Protein AF-A0A820IDB6-F1 (afdb_monomer_lite)

Organism: NCBI:txid392033

Foldseek 3Di:
DLLVCLVPDDLPPLVSLLVSLVVLLVVLVVLVVVVVPDDDDPVCVVVVVLVNLLSVLSNVLSVLLVVLSCVVVVNPDPDPVVCCVVPDDLVVVLVVSLVSLVCSQPVRDPHGNSSSVSSNVSSVVVVPDD

pLDDT: mean 76.68, std 15.1, range [42.81, 93.56]

Structure (mmCIF, N/CA/C/O backbone):
data_AF-A0A820IDB6-F1
#
_entry.id   AF-A0A820IDB6-F1
#
loop_
_atom_site.group_PDB
_atom_site.id
_atom_site.type_symbol
_atom_site.label_atom_id
_atom_site.label_alt_id
_atom_site.label_comp_id
_atom_site.label_asym_id
_atom_site.label_entity_id
_atom_site.label_seq_id
_atom_site.pdbx_PDB_ins_code
_atom_site.Cartn_x
_atom_site.Cartn_y
_atom_site.Cartn_z
_atom_site.occupancy
_atom_site.B_iso_or_equiv
_atom_site.auth_seq_id
_atom_site.auth_comp_id
_atom_site.auth_asym_id
_atom_site.auth_atom_id
_atom_site.pdbx_PDB_model_num
ATOM 1 N N . GLU A 1 1 ? -15.230 5.409 -5.602 1.00 48.47 1 GLU A N 1
ATOM 2 C CA . GLU A 1 1 ? -14.696 6.102 -6.801 1.00 48.47 1 GLU A CA 1
ATOM 3 C C . GLU A 1 1 ? -13.172 5.969 -6.969 1.00 48.47 1 GLU A C 1
ATOM 5 O O . GLU A 1 1 ? -12.725 5.661 -8.064 1.00 48.47 1 GLU A O 1
ATOM 10 N N . LEU A 1 2 ? -12.366 6.137 -5.908 1.00 45.38 2 LEU A N 1
ATOM 11 C CA . LEU A 1 2 ? -10.890 6.157 -5.986 1.00 45.38 2 LEU A CA 1
ATOM 12 C C . LEU A 1 2 ? -10.235 4.834 -6.451 1.00 45.38 2 LEU A C 1
ATOM 14 O O . LEU A 1 2 ? -9.354 4.856 -7.304 1.00 45.38 2 LEU A O 1
ATOM 18 N N . ILE A 1 3 ? -10.690 3.683 -5.936 1.00 50.72 3 ILE A N 1
ATOM 19 C CA . ILE A 1 3 ? -10.197 2.344 -6.334 1.00 50.72 3 ILE A CA 1
ATOM 20 C C . ILE A 1 3 ? -10.466 2.087 -7.822 1.00 50.72 3 ILE A C 1
ATOM 22 O O . ILE A 1 3 ? -9.581 1.656 -8.552 1.00 50.72 3 ILE A O 1
ATOM 26 N N . TRP A 1 4 ? -11.667 2.436 -8.283 1.00 44.28 4 TRP A N 1
ATOM 27 C CA . TRP A 1 4 ? -12.068 2.299 -9.683 1.00 44.28 4 TRP A CA 1
ATOM 28 C C . TRP A 1 4 ? -11.256 3.212 -10.615 1.00 44.28 4 TRP A C 1
ATOM 30 O O . TRP A 1 4 ? -10.895 2.799 -11.714 1.00 44.28 4 TRP A O 1
ATOM 40 N N . LYS A 1 5 ? -10.910 4.430 -10.163 1.00 52.53 5 LYS A N 1
ATOM 41 C CA . LYS A 1 5 ? -10.002 5.331 -10.893 1.00 52.53 5 LYS A CA 1
ATOM 42 C C . LYS A 1 5 ? -8.607 4.711 -11.034 1.00 52.53 5 LYS A C 1
ATOM 44 O O . LYS A 1 5 ? -8.115 4.605 -12.149 1.00 52.53 5 LYS A O 1
ATOM 49 N N . LEU A 1 6 ? -8.018 4.204 -9.947 1.00 54.38 6 LEU A N 1
ATOM 50 C CA . LEU A 1 6 ? -6.734 3.484 -9.995 1.00 54.38 6 LEU A CA 1
ATOM 51 C C . LEU A 1 6 ? -6.776 2.231 -10.874 1.00 54.38 6 LEU A C 1
ATOM 53 O O . LEU A 1 6 ? -5.772 1.871 -11.484 1.00 54.38 6 LEU A O 1
ATOM 57 N N . GLU A 1 7 ? -7.924 1.554 -10.925 1.00 56.69 7 GLU A N 1
ATOM 58 C CA . GLU A 1 7 ? -8.103 0.354 -11.732 1.00 56.69 7 GLU A CA 1
ATOM 59 C C . GLU A 1 7 ? -8.092 0.587 -13.233 1.00 56.69 7 GLU A C 1
ATOM 61 O O . GLU A 1 7 ? -7.758 -0.346 -13.964 1.00 56.69 7 GLU A O 1
ATOM 66 N N . LYS A 1 8 ? -8.430 1.795 -13.679 1.00 58.69 8 LYS A N 1
ATOM 67 C CA . LYS A 1 8 ? -8.568 2.130 -15.097 1.00 58.69 8 LYS A CA 1
ATOM 68 C C . LYS A 1 8 ? -7.549 3.152 -15.591 1.00 58.69 8 LYS A C 1
ATOM 70 O O . LYS A 1 8 ? -7.536 3.445 -16.783 1.00 58.69 8 LYS A O 1
ATOM 75 N N . LEU A 1 9 ? -6.715 3.690 -14.701 1.00 57.94 9 LEU A N 1
ATOM 76 C CA . LEU A 1 9 ? -5.624 4.574 -15.088 1.00 57.94 9 LEU A CA 1
ATOM 77 C C . LEU A 1 9 ? -4.606 3.792 -15.936 1.00 57.94 9 LEU A C 1
ATOM 79 O O . LEU A 1 9 ? -4.188 2.702 -15.535 1.00 57.94 9 LEU A O 1
ATOM 83 N N . PRO A 1 10 ? -4.213 4.310 -17.112 1.00 58.34 10 PRO A N 1
ATOM 84 C CA . PRO A 1 10 ? -3.101 3.739 -17.849 1.00 58.34 10 PRO A CA 1
ATOM 85 C C . PRO A 1 10 ? -1.827 3.853 -16.998 1.00 58.34 10 PRO A C 1
ATOM 87 O O . PRO A 1 10 ? -1.656 4.784 -16.210 1.00 58.34 10 PRO A O 1
ATOM 90 N N . ILE A 1 11 ? -0.909 2.906 -17.186 1.00 59.88 11 ILE A N 1
ATOM 91 C CA . ILE A 1 11 ? 0.310 2.753 -16.379 1.00 59.88 11 ILE A CA 1
ATOM 92 C C . ILE A 1 11 ? 1.339 3.926 -16.471 1.00 59.88 11 ILE A C 1
ATOM 94 O O . ILE A 1 11 ? 2.296 3.875 -15.705 1.00 59.88 11 ILE A O 1
ATOM 98 N N . PRO A 1 12 ? 1.195 5.035 -17.248 1.00 55.19 12 PRO A N 1
ATOM 99 C CA . PRO A 1 12 ? 2.160 6.136 -17.180 1.00 55.19 12 PRO A CA 1
ATOM 100 C C . PRO A 1 12 ? 1.718 7.395 -16.402 1.00 55.19 12 PRO A C 1
ATOM 102 O O . PRO A 1 12 ? 2.500 8.342 -16.365 1.00 55.19 12 PRO A O 1
ATOM 105 N N . ASP A 1 13 ? 0.542 7.470 -15.759 1.00 73.62 13 ASP A N 1
ATOM 106 C CA . ASP A 1 13 ? 0.201 8.665 -14.947 1.00 73.62 13 ASP A CA 1
ATOM 107 C C . ASP A 1 13 ? 0.756 8.587 -13.510 1.00 73.62 13 ASP A C 1
ATOM 109 O O . ASP A 1 13 ? 0.030 8.444 -12.521 1.00 73.62 13 ASP A O 1
ATOM 113 N N . GLU A 1 14 ? 2.085 8.664 -13.402 1.00 78.88 14 GLU A N 1
ATOM 114 C CA . GLU A 1 14 ? 2.820 8.633 -12.132 1.00 78.88 14 GLU A CA 1
ATOM 115 C C . GLU A 1 14 ? 2.322 9.695 -11.137 1.00 78.88 14 GLU A C 1
ATOM 117 O O . GLU A 1 14 ? 2.240 9.424 -9.937 1.00 78.88 14 GLU A O 1
ATOM 122 N N . SER A 1 15 ? 1.964 10.893 -11.614 1.00 84.69 15 SER A N 1
ATOM 123 C CA . SER A 1 15 ? 1.526 11.999 -10.754 1.00 84.69 15 SER A CA 1
ATOM 124 C C . SER A 1 15 ? 0.225 11.661 -10.028 1.00 84.69 15 SER A C 1
ATOM 126 O O . SER A 1 15 ? 0.142 11.809 -8.804 1.00 84.69 15 SER A O 1
ATOM 128 N N . SER A 1 16 ? -0.760 11.121 -10.750 1.00 84.56 16 SER A N 1
ATOM 129 C CA . SER A 1 16 ? -2.019 10.679 -10.148 1.00 84.56 16 SER A CA 1
ATOM 130 C C . SER A 1 16 ? -1.810 9.556 -9.133 1.00 84.56 16 SER A C 1
ATOM 132 O O . SER A 1 16 ? -2.365 9.623 -8.033 1.00 84.56 16 SER A O 1
ATOM 134 N N . TYR A 1 17 ? -0.974 8.555 -9.442 1.00 85.50 17 TYR A N 1
ATOM 135 C CA . TYR A 1 17 ? -0.662 7.484 -8.487 1.00 85.50 17 TYR A CA 1
ATOM 136 C C . TYR A 1 17 ? 0.008 8.023 -7.216 1.00 85.50 17 TYR A C 1
ATOM 138 O O . TYR A 1 17 ? -0.414 7.668 -6.113 1.00 85.50 17 TYR A O 1
ATOM 146 N N . ARG A 1 18 ? 0.995 8.923 -7.341 1.00 89.25 18 ARG A N 1
ATOM 147 C CA . ARG A 1 18 ? 1.658 9.546 -6.180 1.00 89.25 18 ARG A CA 1
ATOM 148 C C . ARG A 1 18 ? 0.671 10.296 -5.297 1.00 89.25 18 ARG A C 1
ATOM 150 O O . ARG A 1 18 ? 0.664 10.062 -4.091 1.00 89.25 18 ARG A O 1
ATOM 157 N N . ASN A 1 19 ? -0.177 11.140 -5.881 1.00 88.69 19 ASN A N 1
ATOM 158 C CA . ASN A 1 19 ? -1.168 11.916 -5.130 1.00 88.69 19 ASN A CA 1
ATOM 159 C C . ASN A 1 19 ? -2.126 11.005 -4.352 1.00 88.69 19 ASN A C 1
ATOM 161 O O . ASN A 1 19 ? -2.451 11.268 -3.191 1.00 88.69 19 ASN A O 1
ATOM 165 N N . ILE A 1 20 ? -2.553 9.901 -4.967 1.00 88.94 20 ILE A N 1
ATOM 166 C CA . ILE A 1 20 ? -3.435 8.927 -4.324 1.00 88.94 20 ILE A CA 1
ATOM 167 C C . ILE A 1 20 ? -2.724 8.223 -3.162 1.00 88.94 20 ILE A C 1
ATOM 169 O O . ILE A 1 20 ? -3.267 8.174 -2.058 1.00 88.94 20 ILE A O 1
ATOM 173 N N . PHE A 1 21 ? -1.497 7.741 -3.367 1.00 90.62 21 PHE A N 1
ATOM 174 C CA . PHE A 1 21 ? -0.728 7.087 -2.308 1.00 90.62 21 PHE A CA 1
ATOM 175 C C . PHE A 1 21 ? -0.395 8.039 -1.150 1.00 90.62 21 PHE A C 1
ATOM 177 O O . PHE A 1 21 ? -0.513 7.662 0.016 1.00 90.62 21 PHE A O 1
ATOM 184 N N . GLN A 1 22 ? -0.056 9.296 -1.439 1.00 90.38 22 GLN A N 1
ATOM 185 C CA . GLN A 1 22 ? 0.143 10.321 -0.412 1.00 90.38 22 GLN A CA 1
ATOM 186 C C . GLN A 1 22 ? -1.140 10.585 0.381 1.00 90.38 22 GLN A C 1
ATOM 188 O O . GLN A 1 22 ? -1.099 10.654 1.608 1.00 90.38 22 GLN A O 1
ATOM 193 N N . THR A 1 23 ? -2.285 10.664 -0.300 1.00 91.25 23 THR A N 1
ATOM 194 C CA . THR A 1 23 ? -3.593 10.848 0.345 1.00 91.25 23 THR A CA 1
ATOM 195 C C . THR A 1 23 ? -3.898 9.710 1.316 1.00 91.25 23 THR A C 1
ATOM 197 O O . THR A 1 23 ? -4.351 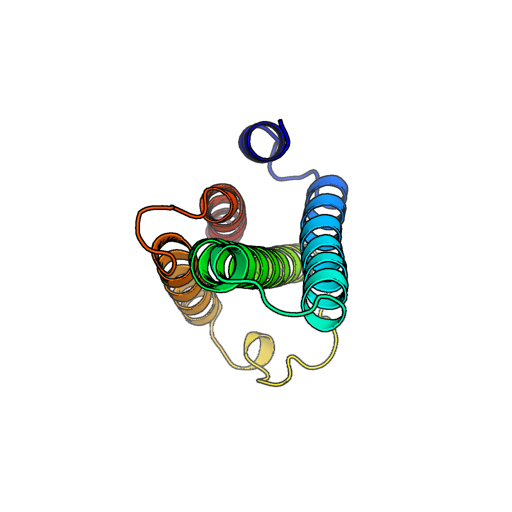9.959 2.429 1.00 91.25 23 THR A O 1
ATOM 200 N N . TRP A 1 24 ? -3.618 8.462 0.935 1.00 90.88 24 TRP A N 1
ATOM 201 C CA . TRP A 1 24 ? -3.791 7.302 1.813 1.00 90.88 24 TRP A CA 1
ATOM 202 C C . TRP A 1 24 ? -2.929 7.387 3.074 1.00 90.88 24 TRP A C 1
ATOM 204 O O . TRP A 1 24 ? -3.447 7.202 4.172 1.00 90.88 24 TRP A O 1
ATOM 214 N N . SER A 1 25 ? -1.649 7.743 2.932 1.00 89.31 25 SER A N 1
ATOM 215 C CA . SER A 1 25 ? -0.747 7.934 4.075 1.00 89.31 25 SER A CA 1
ATOM 216 C C . SER A 1 25 ? -1.226 9.046 5.012 1.00 89.31 25 SER A C 1
ATOM 218 O O . SER A 1 25 ? -1.236 8.871 6.226 1.00 89.31 25 SER A O 1
ATOM 220 N N . ILE A 1 26 ? -1.654 10.185 4.459 1.00 90.25 26 ILE A N 1
ATOM 221 C CA . ILE A 1 26 ? -2.153 11.324 5.244 1.00 90.25 26 ILE A CA 1
ATOM 222 C C . ILE A 1 26 ? -3.449 10.958 5.969 1.00 90.25 26 ILE A C 1
ATOM 224 O O . ILE A 1 26 ? -3.614 11.295 7.138 1.00 90.25 26 ILE A O 1
ATOM 228 N N . ASN A 1 27 ? -4.365 10.256 5.299 1.00 88.00 27 ASN A N 1
ATOM 229 C CA . ASN A 1 27 ? -5.612 9.818 5.917 1.00 88.00 27 ASN A CA 1
ATOM 230 C C . ASN A 1 27 ? -5.360 8.858 7.079 1.00 88.00 27 ASN A C 1
ATOM 232 O O . ASN A 1 27 ? -6.061 8.951 8.080 1.00 88.00 27 ASN A O 1
ATOM 236 N N . HIS A 1 28 ? -4.347 7.993 6.981 1.00 89.94 28 HIS A N 1
ATOM 237 C CA . HIS A 1 28 ? -3.949 7.153 8.103 1.00 89.94 28 HIS A CA 1
ATOM 238 C C . HIS A 1 28 ? -3.473 7.971 9.306 1.00 89.94 28 HIS A C 1
ATOM 240 O O . HIS A 1 28 ? -3.952 7.745 10.413 1.00 89.94 28 HIS A O 1
ATOM 246 N N . LEU A 1 29 ? -2.605 8.965 9.089 1.00 88.56 29 LEU A N 1
ATOM 247 C CA . LEU A 1 29 ? -2.138 9.849 10.162 1.00 88.56 29 LEU A CA 1
ATOM 248 C C . LEU A 1 29 ? -3.294 10.611 10.820 1.00 88.56 29 LEU A C 1
ATOM 250 O O . LEU A 1 29 ? -3.403 10.621 12.040 1.00 88.56 29 LEU A O 1
ATOM 254 N N . ARG A 1 30 ? -4.201 11.175 10.016 1.00 87.31 30 ARG A N 1
ATOM 255 C CA . ARG A 1 30 ? -5.398 11.870 10.517 1.00 87.31 30 ARG A CA 1
ATOM 256 C C . ARG A 1 30 ? -6.309 10.947 11.316 1.00 87.31 30 ARG A C 1
ATOM 258 O O . ARG A 1 30 ? -6.866 11.352 12.325 1.00 87.31 30 ARG A O 1
ATOM 265 N N . LEU A 1 31 ? -6.490 9.712 10.852 1.00 84.75 31 LEU A N 1
ATOM 266 C CA . LEU A 1 31 ? -7.317 8.738 11.552 1.00 84.75 31 LEU A CA 1
ATOM 267 C C . LEU A 1 31 ? -6.682 8.333 12.885 1.00 84.75 31 LEU A C 1
ATOM 269 O O . LEU A 1 31 ? -7.388 8.235 13.881 1.00 84.75 31 LEU A O 1
ATOM 273 N N . LYS A 1 32 ? -5.359 8.156 12.910 1.00 84.25 32 LYS A N 1
ATOM 274 C CA . LYS A 1 32 ? -4.610 7.902 14.138 1.00 84.25 32 LYS A CA 1
ATOM 275 C C . LYS A 1 32 ? -4.784 9.041 15.145 1.00 84.25 32 LYS A C 1
ATOM 277 O O . LYS A 1 32 ? -5.135 8.781 16.285 1.00 84.25 32 LYS A O 1
ATOM 282 N N . GLU A 1 33 ? -4.634 10.292 14.710 1.00 83.56 33 GLU A N 1
ATOM 283 C CA . GLU A 1 33 ? -4.874 11.464 15.564 1.00 83.56 33 GLU A CA 1
ATOM 284 C C . GLU A 1 33 ? -6.303 11.494 16.119 1.00 83.56 33 GLU A C 1
ATOM 286 O O . GLU A 1 33 ? -6.512 11.884 17.263 1.00 83.56 33 GLU A O 1
ATOM 291 N N . LEU A 1 34 ? -7.302 11.083 15.334 1.00 78.38 34 LEU A N 1
ATOM 292 C CA . LEU A 1 34 ? -8.677 10.984 15.823 1.00 78.38 34 LEU A CA 1
ATOM 293 C C . LEU A 1 34 ? -8.826 9.888 16.884 1.00 78.38 34 LEU A C 1
ATOM 295 O O . LEU A 1 34 ? -9.512 10.123 17.869 1.00 78.38 34 LEU A O 1
ATOM 299 N N . PHE A 1 35 ? -8.190 8.727 16.716 1.00 75.25 35 PHE A N 1
ATOM 300 C CA . PHE A 1 35 ? -8.239 7.655 17.714 1.00 75.25 35 PHE A CA 1
ATOM 301 C C . PHE A 1 35 ? -7.499 8.017 19.005 1.00 75.25 35 PHE A C 1
ATOM 303 O O . PHE A 1 35 ? -8.054 7.818 20.081 1.00 75.25 35 PHE A O 1
ATOM 310 N N . ASP A 1 36 ? -6.320 8.635 18.905 1.00 75.00 36 ASP A N 1
ATOM 311 C CA . ASP A 1 36 ? -5.512 9.055 20.060 1.00 75.00 36 ASP A CA 1
ATOM 312 C C . ASP A 1 36 ? -6.243 10.086 20.956 1.00 75.00 36 ASP A C 1
ATOM 314 O O . ASP A 1 36 ? -5.895 10.253 22.124 1.00 75.00 36 ASP A O 1
ATOM 318 N N . ASN A 1 37 ? -7.252 10.786 20.419 1.00 73.19 37 ASN A N 1
ATOM 319 C CA . ASN A 1 37 ? -7.970 11.877 21.089 1.00 73.19 37 ASN A CA 1
ATOM 320 C C . ASN A 1 37 ? -9.392 11.520 21.567 1.00 73.19 37 ASN A C 1
ATOM 322 O O . ASN A 1 37 ? -10.104 12.409 22.042 1.00 73.19 37 ASN A O 1
ATOM 326 N N . VAL A 1 38 ? -9.845 10.269 21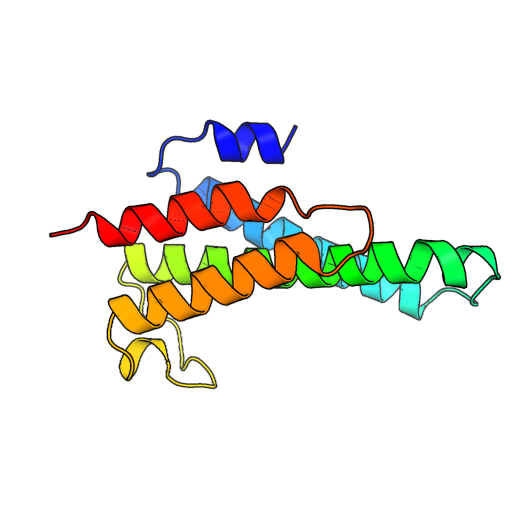.437 1.00 67.12 38 VAL A N 1
ATOM 327 C CA . VAL A 1 38 ? -11.202 9.867 21.853 1.00 67.12 38 VAL A CA 1
ATOM 328 C C . VAL A 1 38 ? -11.139 8.923 23.054 1.00 67.12 38 VAL A C 1
ATOM 330 O O . VAL A 1 38 ? -10.413 7.937 23.028 1.00 67.12 38 VAL A O 1
ATOM 333 N N . GLU A 1 39 ? -11.940 9.194 24.091 1.00 62.56 39 GLU A N 1
ATOM 334 C CA . GLU A 1 39 ? -12.174 8.237 25.182 1.00 62.56 39 GLU A CA 1
ATOM 335 C C . GLU A 1 39 ? -12.838 6.967 24.625 1.00 62.56 39 GLU A C 1
ATOM 337 O O . GLU A 1 39 ? -13.940 7.027 24.077 1.00 62.56 39 GLU A O 1
ATOM 342 N N . GLU A 1 40 ? -12.158 5.822 24.740 1.00 63.28 40 GLU A N 1
ATOM 343 C CA . GLU A 1 40 ? -12.602 4.547 24.172 1.00 63.28 40 GLU A CA 1
ATOM 344 C C . GLU A 1 40 ? -13.981 4.125 24.707 1.00 63.28 40 GLU A C 1
ATOM 346 O O . GLU A 1 40 ? -14.173 3.811 25.882 1.00 63.28 40 GLU A O 1
ATOM 351 N N . THR A 1 41 ? -14.967 4.075 23.813 1.00 63.38 41 THR A N 1
ATOM 352 C CA . THR A 1 41 ? -16.266 3.436 24.056 1.00 63.38 41 THR A CA 1
ATOM 353 C C . THR A 1 41 ? -16.269 1.992 23.549 1.00 63.38 41 THR A C 1
ATOM 355 O O . THR A 1 41 ? -15.559 1.636 22.612 1.00 63.38 41 THR A O 1
ATOM 358 N N . LYS A 1 42 ? -17.168 1.155 24.080 1.00 55.56 42 LYS A N 1
ATOM 359 C CA . LYS A 1 42 ? -17.334 -0.267 23.698 1.00 55.56 42 LYS A CA 1
ATOM 360 C C . LYS A 1 42 ? -17.519 -0.521 22.188 1.00 55.56 42 LYS A C 1
ATOM 362 O O . LYS A 1 42 ? -17.232 -1.603 21.690 1.00 55.56 42 LYS A O 1
ATOM 367 N N . ASN A 1 43 ? -18.019 0.472 21.445 1.00 51.53 43 ASN A N 1
ATOM 368 C CA . ASN A 1 43 ? -18.173 0.392 19.988 1.00 51.53 43 ASN A CA 1
ATOM 369 C C . ASN A 1 43 ? -16.868 0.705 19.231 1.00 51.53 43 ASN A C 1
ATOM 371 O O . ASN A 1 43 ? -16.670 0.174 18.138 1.00 51.53 43 ASN A O 1
ATOM 375 N N . GLN A 1 44 ? -15.969 1.514 19.805 1.00 59.84 44 GLN A N 1
ATOM 376 C CA . GLN A 1 44 ? -14.609 1.699 19.287 1.00 59.84 44 GLN A CA 1
ATOM 377 C C . GLN A 1 44 ? -13.745 0.458 19.505 1.00 59.84 44 GLN A C 1
ATOM 379 O O . GLN A 1 44 ? -12.948 0.141 18.634 1.00 59.84 44 GLN A O 1
ATOM 384 N N . GLU A 1 45 ? -13.957 -0.302 20.581 1.00 63.50 45 GLU A N 1
ATOM 385 C CA . GLU A 1 45 ? -13.240 -1.568 20.789 1.00 63.50 45 GLU A CA 1
ATOM 386 C C . GLU 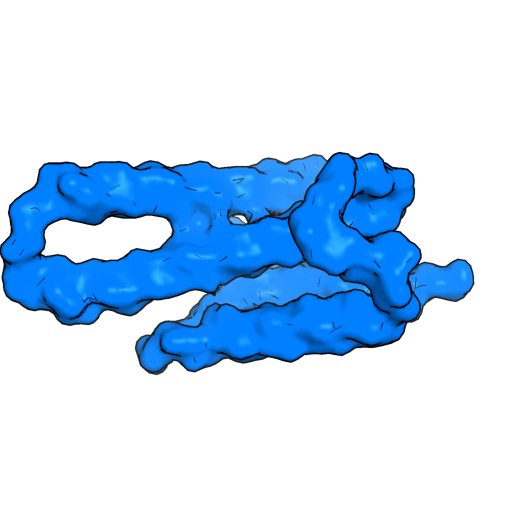A 1 45 ? -13.518 -2.592 19.671 1.00 63.50 45 GLU A C 1
ATOM 388 O O . GLU A 1 45 ? -12.614 -3.315 19.267 1.00 63.50 45 GLU A O 1
ATOM 393 N N . ILE A 1 46 ? -14.749 -2.644 19.138 1.00 58.97 46 ILE A N 1
ATOM 394 C CA . ILE A 1 46 ? -15.145 -3.651 18.135 1.00 58.97 46 ILE A CA 1
ATOM 395 C C . ILE A 1 46 ? -14.876 -3.177 16.701 1.00 58.97 46 ILE A C 1
ATOM 397 O O . ILE A 1 46 ? -14.327 -3.928 15.904 1.00 58.97 46 ILE A O 1
ATOM 401 N N . TRP A 1 47 ? -15.261 -1.947 16.347 1.00 64.00 47 TRP A N 1
ATOM 402 C CA . TRP A 1 47 ? -15.118 -1.444 14.970 1.00 64.00 47 TRP A CA 1
ATOM 403 C C . TRP A 1 47 ? -13.835 -0.638 14.762 1.00 64.00 47 TRP A C 1
ATOM 405 O O . TRP A 1 47 ? -13.339 -0.544 13.640 1.00 64.00 47 TRP A O 1
ATOM 415 N N . GLY A 1 48 ? -13.292 -0.046 15.827 1.00 68.62 48 GLY A N 1
ATOM 416 C CA . GLY A 1 48 ? -12.085 0.774 15.765 1.00 68.62 48 GLY A CA 1
ATOM 417 C C . GLY A 1 48 ? -10.850 -0.046 15.421 1.00 68.62 48 GLY A C 1
ATOM 418 O O . GLY A 1 48 ? -10.086 0.398 14.576 1.00 68.62 48 GLY A O 1
ATOM 419 N N . GLN A 1 49 ? -10.709 -1.263 15.959 1.00 74.12 49 GLN A N 1
ATOM 420 C CA . GLN A 1 49 ? -9.544 -2.120 15.696 1.00 74.12 49 GLN A CA 1
ATOM 421 C C . GLN A 1 49 ? -9.427 -2.517 14.218 1.00 74.12 49 GLN A C 1
ATOM 423 O O . GLN A 1 49 ? -8.361 -2.380 13.618 1.00 74.12 49 GLN A O 1
ATOM 428 N N . ASP A 1 50 ? -10.528 -2.942 13.591 1.00 82.94 50 ASP A N 1
ATOM 429 C CA . ASP A 1 50 ? -10.523 -3.300 12.169 1.00 82.94 50 ASP A CA 1
ATOM 430 C C . ASP A 1 50 ? -10.315 -2.068 11.276 1.00 82.94 50 ASP A C 1
ATOM 432 O O . ASP A 1 50 ? -9.571 -2.125 10.297 1.00 82.94 50 ASP A O 1
ATOM 436 N N . ILE A 1 51 ? -10.927 -0.927 11.614 1.00 83.75 51 ILE A N 1
ATOM 437 C CA . ILE A 1 51 ? -10.760 0.333 10.871 1.00 83.75 51 ILE A CA 1
ATOM 438 C C . ILE A 1 51 ? -9.326 0.867 10.996 1.00 83.75 51 ILE A C 1
ATOM 440 O O . ILE A 1 51 ? -8.741 1.310 10.002 1.00 83.75 51 ILE A O 1
ATOM 444 N N . GLU A 1 52 ? -8.744 0.811 12.190 1.00 84.19 52 GLU A N 1
ATOM 445 C CA . GLU A 1 52 ? -7.360 1.187 12.453 1.00 84.19 52 GLU A CA 1
ATOM 446 C C . GLU A 1 52 ? -6.403 0.272 11.683 1.00 84.19 52 GLU A C 1
ATOM 448 O O . GLU A 1 52 ? -5.535 0.761 10.954 1.00 84.19 52 GLU A O 1
ATOM 453 N N . GLN A 1 53 ? -6.614 -1.045 11.734 1.00 88.19 53 GLN A N 1
ATOM 454 C CA . GLN A 1 53 ? -5.785 -1.997 11.002 1.00 88.19 53 GLN A CA 1
ATOM 455 C C . GLN A 1 53 ? -5.925 -1.831 9.481 1.00 88.19 53 GLN A C 1
ATOM 457 O O . GLN A 1 53 ? -4.919 -1.855 8.771 1.00 88.19 53 GLN A O 1
ATOM 462 N N . LEU A 1 54 ? -7.132 -1.589 8.954 1.00 89.12 54 LEU A N 1
ATOM 463 C CA . LEU A 1 54 ? -7.339 -1.267 7.535 1.00 89.12 54 LEU A CA 1
ATOM 464 C C . LEU A 1 54 ? -6.600 0.011 7.136 1.00 89.12 54 LEU A C 1
ATOM 466 O O . LEU A 1 54 ? -6.014 0.074 6.054 1.00 89.12 54 LEU A O 1
ATOM 470 N N . SER A 1 55 ? -6.610 1.019 8.005 1.00 90.44 55 SER A N 1
ATOM 471 C CA . SER A 1 55 ? -5.915 2.288 7.801 1.00 90.44 55 SER A CA 1
ATOM 472 C C . SER A 1 55 ? -4.395 2.109 7.764 1.00 90.44 55 SER A C 1
ATOM 474 O O . SER A 1 55 ? -3.741 2.588 6.832 1.00 90.44 55 SER A O 1
ATOM 476 N N . ILE A 1 56 ? -3.839 1.335 8.702 1.00 90.38 56 ILE A N 1
ATOM 477 C CA . ILE A 1 56 ? -2.424 0.937 8.711 1.00 90.38 56 ILE A CA 1
ATOM 478 C C . ILE A 1 56 ? -2.080 0.179 7.425 1.00 90.38 56 ILE A C 1
ATOM 480 O O . ILE A 1 56 ? -1.092 0.491 6.756 1.00 90.38 56 ILE A O 1
ATOM 484 N N . ASN A 1 57 ? -2.907 -0.790 7.028 1.00 93.50 57 ASN A N 1
ATOM 485 C CA . ASN A 1 57 ? -2.647 -1.597 5.839 1.00 93.50 57 ASN A CA 1
ATOM 486 C C . ASN A 1 57 ? -2.701 -0.761 4.557 1.00 93.50 57 ASN A C 1
ATOM 488 O O . ASN A 1 57 ? -1.896 -0.969 3.644 1.00 93.50 57 ASN A O 1
ATOM 492 N N . LEU A 1 58 ? -3.618 0.207 4.490 1.00 91.62 58 LEU A N 1
ATOM 493 C CA . LEU A 1 58 ? -3.733 1.144 3.378 1.00 91.62 58 LEU A CA 1
ATOM 494 C C . LEU A 1 58 ? -2.503 2.059 3.285 1.00 91.62 58 LEU A C 1
ATOM 496 O O . LEU A 1 58 ? -1.997 2.281 2.183 1.00 91.62 58 LEU A O 1
ATOM 500 N N . ALA A 1 59 ? -1.981 2.528 4.420 1.00 91.94 59 ALA A N 1
ATOM 501 C CA . ALA A 1 59 ? -0.733 3.286 4.473 1.00 91.94 59 ALA A CA 1
ATOM 502 C C . ALA A 1 59 ? 0.488 2.432 4.092 1.00 91.94 59 ALA A C 1
ATOM 504 O O . ALA A 1 59 ? 1.344 2.874 3.335 1.00 91.94 59 ALA A O 1
ATOM 505 N N . ASN A 1 60 ? 0.574 1.177 4.529 1.00 92.38 60 ASN A N 1
ATOM 506 C CA . ASN A 1 60 ? 1.660 0.291 4.096 1.00 92.38 60 ASN A CA 1
ATOM 507 C C . ASN A 1 60 ? 1.592 0.025 2.585 1.00 92.38 60 ASN A C 1
ATOM 509 O O . ASN A 1 60 ? 2.597 0.125 1.881 1.00 92.38 60 ASN A O 1
ATOM 513 N N . THR A 1 61 ? 0.390 -0.224 2.065 1.00 92.25 61 THR A N 1
ATOM 514 C CA . THR A 1 61 ? 0.139 -0.399 0.628 1.00 92.25 61 THR A CA 1
ATOM 515 C C . THR A 1 61 ? 0.552 0.843 -0.170 1.00 92.25 61 THR A C 1
ATOM 517 O O . THR A 1 61 ? 1.154 0.713 -1.239 1.00 92.25 61 THR A O 1
ATOM 520 N N . SER A 1 62 ? 0.296 2.050 0.348 1.00 91.31 62 SER A N 1
ATOM 521 C CA . SER A 1 62 ? 0.706 3.299 -0.303 1.00 91.31 62 SER A CA 1
ATOM 522 C C . SER A 1 62 ? 2.228 3.468 -0.341 1.00 91.31 62 SER A C 1
ATOM 524 O O . SER A 1 62 ? 2.768 3.855 -1.377 1.00 91.31 62 SER A O 1
ATOM 526 N N . GLN A 1 63 ? 2.935 3.124 0.740 1.00 90.56 63 GLN A N 1
ATOM 527 C CA . GLN A 1 63 ? 4.400 3.179 0.796 1.00 90.56 63 GLN A CA 1
ATOM 528 C C . GLN A 1 63 ? 5.040 2.227 -0.218 1.00 90.56 63 GLN A C 1
ATOM 530 O O . GLN A 1 63 ? 5.994 2.602 -0.900 1.00 90.56 63 GLN A O 1
ATOM 535 N N . ILE A 1 64 ? 4.490 1.019 -0.370 1.00 91.00 64 ILE A N 1
ATOM 536 C CA . ILE A 1 64 ? 4.921 0.072 -1.407 1.00 91.00 64 ILE A CA 1
ATOM 537 C C . ILE A 1 64 ? 4.691 0.674 -2.799 1.00 91.00 64 ILE A C 1
ATOM 539 O O . ILE A 1 64 ? 5.601 0.676 -3.625 1.00 91.00 64 ILE A O 1
ATOM 543 N N . GLY A 1 65 ? 3.506 1.242 -3.043 1.00 89.81 65 GLY A N 1
ATOM 544 C CA . GLY A 1 65 ? 3.177 1.928 -4.293 1.00 89.81 65 GLY A CA 1
ATOM 545 C C . GLY A 1 65 ? 4.166 3.039 -4.650 1.00 89.81 65 GLY A C 1
ATOM 546 O O . GLY A 1 65 ? 4.683 3.068 -5.765 1.00 89.81 65 GLY A O 1
ATOM 547 N N . LEU A 1 66 ? 4.483 3.915 -3.694 1.00 87.88 66 LEU A N 1
ATOM 548 C CA . LEU A 1 66 ? 5.453 4.998 -3.876 1.00 87.88 66 LEU A CA 1
ATOM 549 C C . LEU A 1 66 ? 6.848 4.466 -4.222 1.00 87.88 66 LEU A C 1
ATOM 551 O O . LEU A 1 66 ? 7.452 4.952 -5.176 1.00 87.88 66 LEU A O 1
ATOM 555 N N . ARG A 1 67 ? 7.313 3.413 -3.537 1.00 84.81 67 ARG A N 1
ATOM 556 C CA . ARG A 1 67 ? 8.604 2.770 -3.836 1.00 84.81 67 ARG A CA 1
ATOM 557 C C . ARG A 1 67 ? 8.671 2.218 -5.260 1.00 84.81 67 ARG A C 1
ATOM 559 O O . ARG A 1 67 ? 9.705 2.335 -5.911 1.00 84.81 67 ARG A O 1
ATOM 566 N N . ILE A 1 68 ? 7.577 1.647 -5.770 1.00 86.50 68 ILE A N 1
ATOM 567 C CA . ILE A 1 68 ? 7.523 1.164 -7.158 1.00 86.50 68 ILE A CA 1
ATOM 568 C C . ILE A 1 68 ? 7.623 2.336 -8.147 1.00 86.50 68 ILE A C 1
ATOM 570 O O . ILE A 1 68 ? 8.328 2.235 -9.151 1.00 86.50 68 ILE A O 1
ATOM 574 N N . LEU A 1 69 ? 6.955 3.462 -7.872 1.00 85.06 69 LEU A N 1
ATOM 575 C CA . LEU A 1 69 ? 7.057 4.662 -8.715 1.00 85.06 69 LEU A CA 1
ATOM 576 C C . LEU A 1 69 ? 8.471 5.250 -8.708 1.00 85.06 69 LEU A C 1
ATOM 578 O O . LEU A 1 69 ? 8.968 5.673 -9.752 1.00 85.06 69 LEU A O 1
ATOM 582 N N . ASP A 1 70 ? 9.133 5.248 -7.552 1.00 80.06 70 ASP A N 1
ATOM 583 C CA . ASP A 1 70 ? 10.522 5.692 -7.413 1.00 80.06 70 ASP A CA 1
ATOM 584 C C . ASP A 1 70 ? 11.478 4.808 -8.221 1.00 80.06 70 ASP A C 1
ATOM 586 O O . ASP A 1 70 ? 12.307 5.328 -8.975 1.00 80.06 70 ASP A O 1
ATOM 590 N N . TYR A 1 71 ? 11.285 3.484 -8.158 1.00 76.94 71 TYR A N 1
ATOM 591 C CA . TYR A 1 71 ? 12.007 2.518 -8.988 1.00 76.94 71 TYR A CA 1
ATOM 592 C C . TYR A 1 71 ? 11.811 2.790 -10.490 1.00 76.94 71 TYR A C 1
ATOM 594 O O . TYR A 1 71 ? 12.793 2.952 -11.215 1.00 76.94 71 TYR A O 1
ATOM 602 N N . ASN A 1 72 ? 10.559 2.919 -10.953 1.00 76.69 72 ASN A N 1
ATOM 603 C CA . ASN A 1 72 ? 10.229 3.233 -12.354 1.00 76.69 72 ASN A CA 1
ATOM 604 C C . ASN A 1 72 ? 10.884 4.534 -12.836 1.00 76.69 72 ASN A C 1
ATOM 606 O O . ASN A 1 72 ? 11.388 4.613 -13.956 1.00 76.69 72 ASN A O 1
ATOM 610 N N . SER A 1 73 ? 10.915 5.548 -11.973 1.00 75.31 73 SER A N 1
ATOM 611 C CA . SER A 1 73 ? 11.510 6.852 -12.275 1.00 75.31 73 SER A CA 1
ATOM 612 C C . SER A 1 73 ? 13.039 6.847 -12.276 1.00 75.31 73 SER A C 1
ATOM 614 O O . SER A 1 73 ? 13.640 7.897 -12.508 1.00 75.31 73 SER A O 1
ATOM 616 N N . LYS A 1 74 ? 13.681 5.722 -11.920 1.00 71.19 74 LYS A N 1
ATOM 617 C CA . LYS A 1 74 ? 15.113 5.646 -11.573 1.00 71.19 74 LYS A CA 1
ATOM 618 C C . LYS A 1 74 ? 15.516 6.682 -10.515 1.00 71.19 74 LYS A C 1
ATOM 620 O O . LYS A 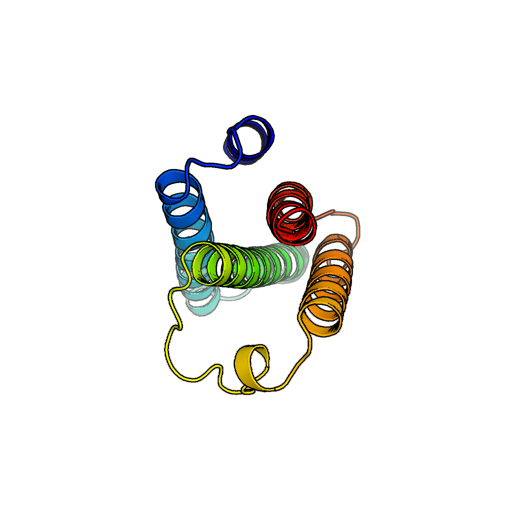1 74 ? 16.680 7.072 -10.418 1.00 71.19 74 LYS A O 1
ATOM 625 N N . LYS A 1 75 ? 14.551 7.143 -9.714 1.00 62.28 75 LYS A N 1
ATOM 626 C CA . LYS A 1 75 ? 14.792 8.042 -8.591 1.00 62.28 75 LYS A CA 1
ATOM 627 C C . LYS A 1 75 ? 15.241 7.161 -7.441 1.00 62.28 75 LYS A C 1
ATOM 629 O O . LYS A 1 75 ? 14.427 6.566 -6.744 1.00 62.28 75 LYS A O 1
ATOM 634 N N . ILE A 1 76 ? 16.552 7.050 -7.264 1.00 51.78 76 ILE A N 1
ATOM 635 C CA . ILE A 1 76 ? 17.117 6.475 -6.046 1.00 51.78 76 ILE A CA 1
ATOM 636 C C . ILE A 1 76 ? 16.772 7.455 -4.920 1.00 51.78 76 ILE A C 1
ATOM 638 O O . ILE A 1 76 ? 17.376 8.520 -4.819 1.00 51.78 76 ILE A O 1
ATOM 642 N N . LEU A 1 77 ? 15.758 7.140 -4.116 1.00 52.09 77 LEU A N 1
ATOM 643 C CA . LEU A 1 77 ? 15.411 7.931 -2.940 1.00 52.09 77 LEU A CA 1
ATOM 644 C C . LEU A 1 77 ? 16.123 7.375 -1.703 1.00 52.09 77 LEU A C 1
ATOM 646 O O . LEU A 1 77 ? 16.211 6.164 -1.511 1.00 52.09 77 LEU A O 1
ATOM 650 N N . ASN A 1 78 ? 16.675 8.318 -0.931 1.00 43.19 78 ASN A N 1
ATOM 651 C CA . ASN A 1 78 ? 17.463 8.191 0.296 1.00 43.19 78 ASN A CA 1
ATOM 652 C C . ASN A 1 78 ? 17.296 6.870 1.045 1.00 43.19 78 ASN A C 1
ATOM 654 O O . ASN A 1 78 ? 16.181 6.535 1.435 1.00 43.19 78 ASN A O 1
ATOM 658 N N . SER A 1 79 ? 18.435 6.203 1.281 1.00 42.81 79 SER A N 1
ATOM 659 C CA . SER A 1 79 ? 18.653 5.114 2.241 1.00 42.81 79 SER A CA 1
ATOM 660 C C . SER A 1 79 ? 17.354 4.474 2.716 1.00 42.81 79 SER A C 1
ATOM 662 O O . SER A 1 79 ? 16.820 4.832 3.771 1.00 42.81 79 SER A O 1
ATOM 664 N N . ASP A 1 80 ? 16.837 3.531 1.926 1.00 50.88 80 ASP A N 1
ATOM 665 C CA . ASP A 1 80 ? 15.918 2.542 2.467 1.00 50.88 80 ASP A CA 1
ATOM 666 C C . ASP A 1 80 ? 16.518 2.096 3.805 1.00 50.88 80 ASP A C 1
ATOM 668 O O . ASP A 1 80 ? 17.678 1.686 3.826 1.00 50.88 80 ASP A O 1
ATOM 672 N N . LYS A 1 81 ? 15.810 2.250 4.933 1.00 46.53 81 LYS A N 1
ATOM 673 C CA . LYS A 1 81 ? 16.385 1.937 6.259 1.00 46.53 81 LYS A CA 1
ATOM 674 C C . LYS A 1 81 ? 16.943 0.502 6.317 1.00 46.53 81 LYS A C 1
ATOM 676 O O . LYS A 1 81 ? 17.801 0.221 7.143 1.00 46.53 81 LYS A O 1
ATOM 681 N N . ASN A 1 82 ? 16.501 -0.352 5.386 1.00 51.94 82 ASN A N 1
ATOM 682 C CA . ASN A 1 82 ? 16.921 -1.737 5.199 1.00 51.94 82 ASN A CA 1
ATOM 683 C C . ASN A 1 82 ? 17.795 -1.986 3.941 1.00 51.94 82 ASN A C 1
ATOM 685 O O . ASN A 1 82 ? 18.089 -3.137 3.638 1.00 51.94 82 ASN A O 1
ATOM 689 N N . ASN A 1 83 ? 18.200 -0.951 3.186 1.00 51.38 83 ASN A N 1
ATOM 690 C CA . ASN A 1 83 ? 19.020 -1.018 1.960 1.00 51.38 83 ASN A CA 1
ATOM 691 C C . ASN A 1 83 ? 18.549 -2.045 0.900 1.00 51.38 83 ASN A C 1
ATOM 693 O O . ASN A 1 83 ? 19.356 -2.518 0.094 1.00 51.38 83 ASN A O 1
ATOM 697 N N . THR A 1 84 ? 17.260 -2.403 0.859 1.00 59.69 84 THR A N 1
ATOM 698 C CA . THR A 1 84 ? 16.789 -3.547 0.054 1.00 59.69 84 THR A CA 1
ATOM 699 C C . THR A 1 84 ? 16.894 -3.287 -1.446 1.00 59.69 84 THR A C 1
ATOM 701 O O . THR A 1 84 ? 17.313 -4.167 -2.188 1.00 59.69 84 THR A O 1
ATOM 704 N N . MET A 1 85 ? 16.626 -2.058 -1.904 1.00 55.69 85 MET A N 1
ATOM 705 C CA . MET A 1 85 ? 16.748 -1.696 -3.326 1.00 55.69 85 MET A CA 1
ATOM 706 C C . MET A 1 85 ? 18.183 -1.736 -3.866 1.00 55.69 85 MET A C 1
ATOM 708 O O . MET A 1 85 ? 18.365 -1.911 -5.065 1.00 55.69 85 MET A O 1
ATOM 712 N N . ASN A 1 86 ? 19.191 -1.585 -3.002 1.00 57.00 86 ASN A N 1
ATOM 713 C CA . ASN A 1 86 ? 20.598 -1.547 -3.413 1.00 57.00 86 ASN A CA 1
ATOM 714 C C . ASN A 1 86 ? 21.307 -2.899 -3.238 1.00 57.00 86 ASN A C 1
ATOM 716 O O . ASN A 1 86 ? 22.399 -3.084 -3.765 1.00 57.00 86 ASN A O 1
ATOM 720 N N . SER A 1 87 ? 20.719 -3.823 -2.473 1.00 67.94 87 SER A N 1
ATOM 721 C CA . SER A 1 87 ? 21.344 -5.103 -2.109 1.00 67.94 87 SER A CA 1
ATOM 722 C C . SER A 1 87 ? 20.595 -6.329 -2.629 1.00 67.94 87 SER A C 1
ATOM 724 O O . SER A 1 87 ? 21.186 -7.405 -2.719 1.00 67.94 87 SER A O 1
ATOM 726 N N . TRP A 1 88 ? 19.313 -6.204 -2.980 1.00 74.25 88 TRP A N 1
ATOM 727 C CA . TRP A 1 88 ? 18.520 -7.312 -3.506 1.00 74.25 88 TRP A CA 1
ATOM 728 C C . TRP A 1 88 ? 18.450 -7.276 -5.027 1.00 74.25 88 TRP A C 1
ATOM 730 O O . TRP A 1 88 ? 18.414 -6.218 -5.652 1.00 74.25 88 TRP A O 1
ATOM 740 N N . THR A 1 89 ? 18.367 -8.460 -5.636 1.00 80.19 89 THR A N 1
ATOM 741 C CA . THR A 1 89 ? 18.001 -8.559 -7.050 1.00 80.19 89 THR A CA 1
ATOM 742 C C . THR A 1 89 ? 16.578 -8.037 -7.250 1.00 80.19 89 THR A C 1
ATOM 744 O O . THR A 1 89 ? 15.731 -8.155 -6.360 1.00 80.19 89 THR A O 1
ATOM 747 N N . LEU A 1 90 ? 16.282 -7.516 -8.445 1.00 78.44 90 LEU A N 1
ATOM 748 C CA . LEU A 1 90 ? 14.936 -7.058 -8.803 1.00 78.44 90 LEU A CA 1
ATOM 749 C C . LEU A 1 90 ? 13.876 -8.141 -8.531 1.00 78.44 90 LEU A C 1
ATOM 751 O O . LEU A 1 90 ? 12.824 -7.859 -7.963 1.00 78.44 90 LEU A O 1
ATOM 755 N N . SER A 1 91 ? 14.179 -9.400 -8.857 1.00 82.06 91 SER A N 1
ATOM 756 C CA . SER A 1 91 ? 13.285 -10.536 -8.610 1.00 82.06 91 SER A CA 1
ATOM 757 C C . SER A 1 91 ? 12.999 -10.759 -7.121 1.00 82.06 91 SER A C 1
ATOM 759 O O . SER A 1 91 ? 11.843 -10.978 -6.764 1.00 82.06 91 SER A O 1
ATOM 761 N N . HIS A 1 92 ? 14.012 -10.665 -6.249 1.00 84.06 92 HIS A N 1
ATOM 762 C CA . HIS A 1 92 ? 13.813 -10.749 -4.797 1.00 84.06 92 HIS A CA 1
ATOM 763 C C . HIS A 1 92 ? 12.975 -9.584 -4.276 1.00 84.06 92 HIS A C 1
ATOM 765 O O . HIS A 1 92 ? 12.051 -9.789 -3.491 1.00 84.06 92 HIS A O 1
ATOM 771 N N . TRP A 1 93 ? 13.263 -8.371 -4.748 1.00 85.12 93 TRP A N 1
ATOM 772 C CA . TRP A 1 93 ? 12.520 -7.178 -4.366 1.00 85.12 93 TRP A CA 1
ATOM 773 C C . TRP A 1 93 ? 11.040 -7.282 -4.747 1.00 85.12 93 TRP A C 1
ATOM 775 O O . TRP A 1 93 ? 10.171 -7.007 -3.919 1.00 85.12 93 TRP A O 1
ATOM 785 N N . ILE A 1 94 ? 10.738 -7.752 -5.960 1.00 86.19 94 ILE A N 1
ATOM 786 C CA . ILE A 1 94 ? 9.361 -7.980 -6.410 1.00 86.19 94 ILE A CA 1
ATOM 787 C C . ILE A 1 94 ? 8.675 -9.056 -5.573 1.00 86.19 94 ILE A C 1
ATOM 789 O O . ILE A 1 94 ? 7.544 -8.847 -5.143 1.00 86.19 94 ILE A O 1
ATOM 793 N N . LEU A 1 95 ? 9.335 -10.196 -5.343 1.00 89.94 95 LEU A N 1
ATOM 794 C CA . LEU A 1 95 ? 8.758 -11.292 -4.566 1.00 89.94 95 LEU A CA 1
ATOM 795 C C . LEU A 1 95 ? 8.391 -10.827 -3.153 1.00 89.94 95 LEU A C 1
ATOM 797 O O . LEU A 1 95 ? 7.266 -11.041 -2.717 1.00 89.94 95 LEU A O 1
ATOM 801 N N . TYR A 1 96 ? 9.305 -10.127 -2.479 1.00 90.31 96 TYR A N 1
ATOM 802 C CA . TYR A 1 96 ? 9.064 -9.581 -1.146 1.00 90.31 96 TYR A CA 1
ATOM 803 C C . TYR A 1 96 ? 7.837 -8.659 -1.110 1.00 90.31 96 TYR A C 1
ATOM 805 O O . TYR A 1 96 ? 6.954 -8.837 -0.271 1.00 90.31 96 TYR A O 1
ATOM 813 N N . HIS A 1 97 ? 7.744 -7.701 -2.039 1.00 90.62 97 HIS A N 1
ATOM 814 C CA . HIS A 1 97 ? 6.624 -6.758 -2.064 1.00 90.62 97 HIS A CA 1
ATOM 815 C C . HIS A 1 97 ? 5.303 -7.424 -2.471 1.00 90.62 97 HIS A C 1
ATOM 817 O O . HIS A 1 97 ? 4.261 -7.022 -1.959 1.00 90.62 97 HIS A O 1
ATOM 823 N N . LYS A 1 98 ? 5.321 -8.461 -3.325 1.00 92.44 98 LYS A N 1
ATOM 824 C CA . LYS A 1 98 ? 4.129 -9.276 -3.624 1.00 92.44 98 LYS A CA 1
ATOM 825 C C . LYS A 1 98 ? 3.612 -9.977 -2.373 1.00 92.44 98 LYS A C 1
ATOM 827 O O . LYS A 1 98 ? 2.447 -9.801 -2.034 1.00 92.44 98 LYS A O 1
ATOM 832 N N . THR A 1 99 ? 4.487 -10.677 -1.652 1.00 93.44 99 THR A N 1
ATOM 833 C CA . THR A 1 99 ? 4.122 -11.373 -0.412 1.00 93.44 99 THR A CA 1
ATOM 834 C C . THR A 1 99 ? 3.565 -10.406 0.630 1.00 93.44 99 THR A C 1
ATOM 836 O O . THR A 1 99 ? 2.540 -10.683 1.247 1.00 93.44 99 THR A O 1
ATOM 839 N N . LEU A 1 100 ? 4.200 -9.242 0.804 1.00 93.56 100 LEU A N 1
ATOM 840 C CA . LEU A 1 100 ? 3.727 -8.229 1.746 1.00 93.56 100 LEU A CA 1
ATOM 841 C C . LEU A 1 100 ? 2.343 -7.692 1.350 1.00 93.56 100 LEU A C 1
ATOM 843 O O . LEU A 1 100 ? 1.464 -7.568 2.195 1.00 93.56 100 LEU A O 1
ATOM 847 N N . LEU A 1 101 ? 2.119 -7.412 0.065 1.00 93.44 101 LEU A N 1
ATOM 848 C CA . LEU A 1 101 ? 0.820 -6.967 -0.443 1.00 93.44 101 LEU A CA 1
ATOM 849 C C . LEU A 1 101 ? -0.280 -8.021 -0.236 1.00 93.44 101 LEU A C 1
ATOM 851 O O . LEU A 1 101 ? -1.384 -7.670 0.173 1.00 93.44 101 LEU A O 1
ATOM 855 N N . GLU A 1 102 ? 0.014 -9.300 -0.469 1.00 92.81 102 GLU A N 1
ATOM 856 C CA . GLU A 1 102 ? -0.922 -10.408 -0.228 1.00 92.81 102 GLU A CA 1
ATOM 857 C C . GLU A 1 102 ? -1.268 -10.565 1.259 1.00 92.81 102 GLU A C 1
ATOM 859 O O . GLU A 1 102 ? -2.426 -10.811 1.603 1.00 92.81 102 GLU A O 1
ATOM 864 N N . GLN A 1 103 ? -0.292 -10.374 2.152 1.00 93.06 103 GLN A N 1
ATOM 865 C CA . GLN A 1 103 ? -0.530 -10.347 3.596 1.00 93.06 103 GLN A CA 1
ATOM 866 C C . GLN A 1 103 ? -1.450 -9.182 3.977 1.00 93.06 103 GLN A C 1
ATOM 868 O O . GLN A 1 103 ? -2.479 -9.401 4.615 1.00 93.06 103 GLN A O 1
ATOM 873 N N . LEU A 1 104 ? -1.136 -7.963 3.523 1.00 93.06 104 LEU A N 1
ATOM 874 C CA . LEU A 1 104 ? -1.931 -6.760 3.798 1.00 93.06 104 LEU A CA 1
ATOM 875 C C . LEU A 1 104 ? -3.368 -6.865 3.262 1.00 93.06 104 LEU A C 1
ATOM 877 O O . LEU A 1 104 ? -4.287 -6.324 3.880 1.00 93.06 104 LEU A O 1
ATOM 881 N N . GLU A 1 105 ? -3.582 -7.562 2.136 1.00 91.88 105 GLU A N 1
ATOM 882 C CA . GLU A 1 105 ? -4.917 -7.767 1.559 1.00 91.88 105 GLU A CA 1
ATOM 883 C C . GLU A 1 105 ? -5.844 -8.551 2.495 1.00 91.88 105 GLU A C 1
ATOM 885 O O . GLU A 1 105 ? -7.045 -8.286 2.506 1.00 91.88 105 GLU A O 1
ATOM 890 N N . ASN A 1 106 ? -5.292 -9.494 3.265 1.00 90.12 106 ASN A N 1
ATOM 891 C CA . ASN A 1 106 ? -6.052 -10.491 4.024 1.00 90.12 106 ASN A CA 1
ATOM 892 C C . ASN A 1 106 ? -5.882 -10.371 5.549 1.00 90.12 106 ASN A C 1
ATOM 894 O O . ASN A 1 106 ? -6.382 -11.213 6.289 1.00 90.12 106 ASN A O 1
ATOM 898 N N . GLN A 1 107 ? -5.163 -9.353 6.028 1.00 88.62 107 GLN A N 1
ATOM 899 C CA . GLN A 1 107 ? -4.827 -9.199 7.446 1.00 88.62 107 GLN A CA 1
ATOM 900 C C . GLN A 1 107 ? -6.015 -8.761 8.318 1.00 88.62 107 GLN A C 1
ATOM 902 O O . GLN A 1 107 ? -5.987 -8.989 9.524 1.00 88.62 107 GLN A O 1
ATOM 907 N N . VAL A 1 108 ? -7.053 -8.157 7.734 1.00 84.25 108 VAL A N 1
ATOM 908 C CA . VAL A 1 108 ? -8.282 -7.797 8.457 1.00 84.25 108 VAL A CA 1
ATOM 909 C C . VAL A 1 108 ? -9.344 -8.845 8.170 1.00 84.25 108 VAL A C 1
ATOM 911 O O . VAL A 1 108 ? -9.600 -9.200 7.017 1.00 84.25 108 VAL A O 1
ATOM 914 N N . LYS A 1 109 ? -9.942 -9.385 9.232 1.00 78.56 109 LYS A N 1
ATOM 915 C CA . LYS A 1 109 ? -10.925 -10.459 9.120 1.00 78.56 109 LYS A CA 1
ATOM 916 C C . LYS A 1 109 ? -12.149 -9.950 8.354 1.00 78.56 109 LYS A C 1
ATOM 918 O O . LYS A 1 109 ? -12.585 -8.826 8.553 1.00 78.56 109 LYS A O 1
ATOM 923 N N . GLU A 1 110 ? -12.688 -10.774 7.455 1.00 76.81 110 GLU A N 1
ATOM 924 C CA . GLU A 1 110 ? -13.916 -10.491 6.682 1.00 76.81 110 GLU A CA 1
ATOM 925 C C . GLU A 1 110 ? -13.853 -9.277 5.725 1.00 76.81 110 GLU A C 1
ATOM 927 O O . GLU A 1 110 ? -14.757 -9.109 4.904 1.00 76.81 110 GLU A O 1
ATOM 932 N N . VAL A 1 111 ? -12.766 -8.494 5.721 1.00 81.31 111 VAL A N 1
ATOM 933 C CA . VAL A 1 111 ? -12.581 -7.330 4.845 1.00 81.31 111 VAL A CA 1
ATOM 934 C C . VAL A 1 111 ? -11.275 -7.440 4.065 1.00 81.31 111 VAL A C 1
ATOM 936 O O . VAL A 1 111 ? -10.185 -7.418 4.626 1.00 81.31 111 VAL A O 1
ATOM 939 N N . ARG A 1 112 ? -11.378 -7.485 2.732 1.00 85.00 112 ARG A N 1
ATOM 940 C CA . ARG A 1 112 ? -10.206 -7.473 1.847 1.00 85.00 112 ARG A CA 1
ATOM 941 C C . ARG A 1 112 ? -9.806 -6.056 1.465 1.00 85.00 112 ARG A C 1
ATOM 943 O O . ARG A 1 112 ? -10.636 -5.277 0.988 1.00 85.00 112 ARG A O 1
ATOM 950 N N . LEU A 1 113 ? -8.516 -5.744 1.569 1.00 85.94 113 LEU A N 1
ATOM 951 C CA . LEU A 1 113 ? -7.998 -4.438 1.164 1.00 85.94 113 LEU A CA 1
ATOM 952 C C . LEU A 1 113 ? -7.879 -4.333 -0.366 1.00 85.94 113 LEU A C 1
ATOM 954 O O . LEU A 1 113 ? -6.833 -4.588 -0.960 1.00 85.94 113 LEU A O 1
ATOM 958 N N . ALA A 1 114 ? -8.946 -3.877 -1.024 1.00 85.19 114 ALA A N 1
ATOM 959 C CA . ALA A 1 114 ? -9.001 -3.740 -2.484 1.00 85.19 114 ALA A CA 1
ATOM 960 C C . ALA A 1 114 ? -7.891 -2.847 -3.086 1.00 85.19 114 ALA A C 1
ATOM 962 O O . ALA A 1 114 ? -7.525 -3.013 -4.251 1.00 85.19 114 ALA A O 1
ATOM 963 N N . ALA A 1 115 ? -7.322 -1.933 -2.292 1.00 85.62 115 ALA A N 1
ATOM 964 C CA . ALA A 1 115 ? -6.204 -1.071 -2.676 1.00 85.62 115 ALA A CA 1
ATOM 965 C C . ALA A 1 115 ? -4.922 -1.837 -3.060 1.00 85.62 115 ALA A C 1
ATOM 967 O O . ALA A 1 115 ? -4.081 -1.292 -3.773 1.00 85.62 115 ALA A O 1
ATOM 968 N N . VAL A 1 116 ? -4.788 -3.106 -2.665 1.00 88.56 116 VAL A N 1
ATOM 969 C CA . VAL A 1 116 ? -3.648 -3.958 -3.031 1.00 88.56 116 VAL A CA 1
ATOM 970 C C . VAL A 1 116 ? -3.583 -4.224 -4.539 1.00 88.56 116 VAL A C 1
ATOM 972 O O . VAL A 1 116 ? -2.511 -4.181 -5.140 1.00 88.56 116 VAL A O 1
ATOM 975 N N . ARG A 1 117 ? -4.727 -4.437 -5.198 1.00 88.56 117 ARG A N 1
ATOM 976 C CA . ARG A 1 117 ? -4.800 -4.803 -6.627 1.00 88.56 117 ARG A CA 1
ATOM 977 C C . ARG A 1 117 ? -4.174 -3.781 -7.587 1.00 88.56 117 ARG A C 1
ATOM 979 O O . ARG A 1 117 ? -3.455 -4.191 -8.503 1.00 88.56 117 ARG A O 1
ATOM 986 N N . PRO A 1 118 ? -4.439 -2.463 -7.480 1.00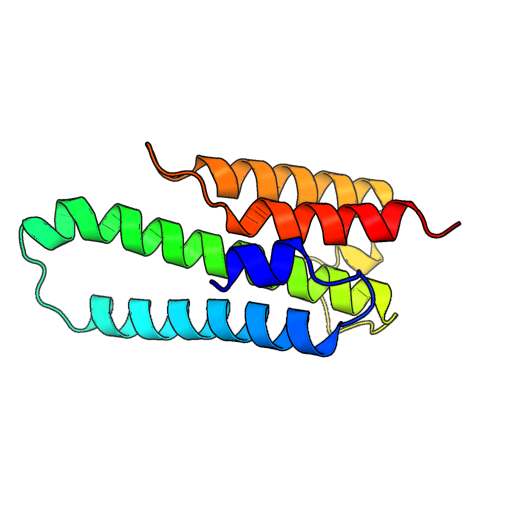 86.31 118 PRO A N 1
ATOM 987 C CA . PRO A 1 118 ? -3.739 -1.481 -8.305 1.00 86.31 118 PRO A CA 1
ATOM 988 C C . PRO A 1 118 ? -2.233 -1.430 -8.023 1.00 86.31 118 PRO A C 1
ATOM 990 O O . PRO A 1 118 ? -1.466 -1.310 -8.974 1.00 86.31 118 PRO A O 1
ATOM 993 N N . VAL A 1 119 ? -1.794 -1.611 -6.773 1.00 88.38 119 VAL A N 1
ATOM 994 C CA . VAL A 1 119 ? -0.359 -1.634 -6.441 1.00 88.38 119 VAL A CA 1
ATOM 995 C C . VAL A 1 119 ? 0.330 -2.883 -6.997 1.00 88.38 119 VAL A C 1
ATOM 997 O O . VAL A 1 119 ? 1.416 -2.773 -7.555 1.00 88.38 119 VAL A O 1
ATOM 1000 N N . LEU A 1 120 ? -0.319 -4.051 -6.963 1.00 89.44 120 LEU A N 1
ATOM 1001 C CA . LEU A 1 120 ? 0.191 -5.270 -7.605 1.00 89.44 120 LEU A CA 1
ATOM 1002 C C . LEU A 1 120 ? 0.352 -5.114 -9.120 1.00 89.44 120 LEU A C 1
ATOM 1004 O O . LEU A 1 120 ? 1.330 -5.595 -9.685 1.00 89.44 120 LEU A O 1
ATOM 1008 N N . ARG A 1 121 ? -0.579 -4.435 -9.800 1.00 86.50 121 ARG A N 1
ATOM 1009 C CA . ARG A 1 121 ? -0.436 -4.159 -11.241 1.00 86.50 121 ARG A CA 1
ATOM 1010 C C . ARG A 1 121 ? 0.737 -3.239 -11.535 1.00 86.50 121 ARG A C 1
ATOM 1012 O O . ARG A 1 121 ? 1.490 -3.520 -12.461 1.00 86.50 121 ARG A O 1
ATOM 1019 N N . LEU A 1 122 ? 0.913 -2.198 -10.726 1.00 85.94 122 LEU A N 1
ATOM 1020 C CA . LEU A 1 122 ? 2.072 -1.318 -10.818 1.00 85.94 122 LEU A CA 1
ATOM 1021 C C . LEU A 1 122 ? 3.382 -2.087 -10.550 1.00 85.94 122 LEU A C 1
ATOM 1023 O O . LEU A 1 122 ? 4.363 -1.914 -11.261 1.00 85.94 122 LEU A O 1
ATOM 1027 N N . LEU A 1 123 ? 3.389 -3.008 -9.584 1.00 87.50 123 LEU A N 1
ATOM 1028 C CA . LEU A 1 123 ? 4.532 -3.882 -9.303 1.00 87.50 123 LEU A CA 1
ATOM 1029 C C . LEU A 1 123 ? 4.808 -4.884 -10.434 1.00 87.50 123 LEU A C 1
ATOM 1031 O O . LEU A 1 123 ? 5.946 -5.264 -10.678 1.00 87.50 123 LEU A O 1
ATOM 1035 N N . ASN A 1 124 ? 3.780 -5.340 -11.141 1.00 85.75 124 ASN A N 1
ATOM 1036 C CA . ASN A 1 124 ? 3.968 -6.218 -12.292 1.00 85.75 124 ASN A CA 1
ATOM 1037 C C . ASN A 1 124 ? 4.466 -5.452 -13.523 1.00 85.75 124 ASN A C 1
ATOM 1039 O O . ASN A 1 124 ? 5.104 -6.056 -14.379 1.00 85.75 124 ASN A O 1
ATOM 1043 N N . SER A 1 125 ? 4.244 -4.136 -13.623 1.00 81.88 125 SER A N 1
ATOM 1044 C CA . SER A 1 125 ? 4.738 -3.365 -14.770 1.00 81.88 125 SER A CA 1
ATOM 1045 C C . SER A 1 125 ? 6.263 -3.247 -14.788 1.00 81.88 125 SER A C 1
ATOM 1047 O O . SER A 1 125 ? 6.845 -3.209 -15.867 1.00 81.88 125 SER A O 1
ATOM 1049 N N . ILE A 1 126 ? 6.922 -3.260 -13.621 1.00 75.81 126 ILE A N 1
ATOM 1050 C CA . ILE A 1 126 ? 8.394 -3.270 -13.543 1.00 75.81 126 ILE A CA 1
ATOM 1051 C C . ILE A 1 126 ? 9.011 -4.609 -13.972 1.00 75.81 126 ILE A C 1
ATOM 1053 O O . ILE A 1 126 ? 10.175 -4.633 -14.350 1.00 75.81 126 ILE A O 1
ATOM 1057 N N . GLN A 1 127 ? 8.255 -5.718 -13.958 1.00 68.94 127 GLN A N 1
ATOM 1058 C CA . GLN A 1 127 ? 8.738 -7.020 -14.454 1.00 68.94 127 GLN A CA 1
ATOM 1059 C C . GLN A 1 127 ? 8.894 -7.064 -15.977 1.00 68.94 127 GLN A C 1
ATOM 1061 O O . GLN A 1 127 ? 9.587 -7.937 -16.487 1.00 68.94 127 GLN A O 1
ATOM 1066 N N . ILE A 1 128 ? 8.213 -6.170 -16.695 1.00 58.97 128 ILE A N 1
ATOM 1067 C CA . ILE A 1 128 ? 8.086 -6.218 -18.156 1.00 58.97 128 ILE A CA 1
ATOM 1068 C C . ILE A 1 128 ? 9.155 -5.346 -18.837 1.00 58.97 128 ILE A C 1
ATOM 1070 O O . ILE A 1 128 ? 9.242 -5.341 -20.058 1.00 58.97 128 ILE A O 1
ATOM 1074 N N . ILE A 1 129 ? 9.982 -4.618 -18.078 1.00 54.50 129 ILE A N 1
ATOM 1075 C CA . ILE A 1 129 ? 11.065 -3.789 -18.625 1.00 54.50 129 ILE A CA 1
ATOM 1076 C C .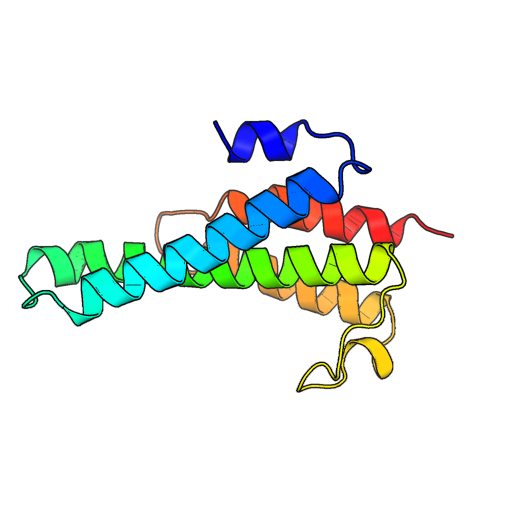 ILE A 1 129 ? 12.259 -4.716 -18.946 1.00 54.50 129 ILE A C 1
ATOM 1078 O O . ILE A 1 129 ? 12.836 -5.255 -17.999 1.00 54.50 129 ILE A O 1
ATOM 1082 N N . PRO A 1 130 ? 12.591 -4.953 -20.233 1.00 43.84 130 PRO A N 1
ATOM 1083 C CA . PRO A 1 130 ? 13.702 -5.816 -20.634 1.00 43.84 130 PRO A CA 1
ATOM 1084 C C . PRO A 1 130 ? 15.075 -5.175 -20.393 1.00 43.84 130 PRO A C 1
ATOM 1086 O O . PRO A 1 130 ? 15.168 -3.923 -20.393 1.00 43.84 130 PRO A O 1
#

Radius of gyration: 15.98 Å; chains: 1; bounding box: 40×23×46 Å

Secondary structure (DSSP, 8-state):
-HHHHHHHS-TT-HHHHHHHHHHHHHHHHHHHHHHHTS---HHHHHHHHHHHHHHHHHHHHHHHHHHHHHHHTT---S--TT-HHHHS-HHHHHHHHHHHHHHHHHSSTT---TTHHHHHHHHHHGGG--

Sequence (130 aa):
ELIWKLEKLPIPDESSYRNIFQTWSINHLRLKELFDNVEETKNQEIWGQDIEQLSINLANTSQIGLRILDYNSKKILNSDKNNTMNSWTLSHWILYHKTLLEQLENQVKEVRLAAVRPVLRLLNSIQIIP